Protein AF-A0A6J4VKW8-F1 (afdb_monomer)

Radius of gyration: 16.49 Å; Cα contacts (8 Å, |Δi|>4): 135; chains: 1; bounding box: 41×35×42 Å

Foldseek 3Di:
DADADEAELDDDVVVCVVVVHDNPCSLVVSLLVLVVLLQQLADQFDADDDPVDGDDRDGHPDHDPVSDGFYEFEEQAPSRVVCCVPRGPYYHYDPDDPVCVVVVHDNPDDDDDPDPDD

Organism: NCBI:txid1645740

Sequence (118 aa):
MARGAGVGAGHRAEGFAFLGADFAHRGAITDESIALLRTLWREPRVHFQGATYTLTDAVFEPKPLRGDLPIWVGGSSAAAVRRAAQLGEAWLPHNLGLDAFRAGWRPSEHTHRASDAR

pLDDT: mean 87.12, std 17.59, range [33.97, 98.56]

Secondary structure (DSSP, 8-state):
----EEE-----HHHHHHTT--TTTHHHHHHHHHHHHHHHHH-SSEEEE-SS-EEEEE---SPPTTS---EEEE-SSHHHHHHHHHH-SEEE-SS--HHHHHTT--TTS---------

Nearest PDB structures (foldseek):
  8qpl-assembly1_B  TM=8.622E-01  e=5.609E-05  Methanocaldococcus jannaschii
  8qq8-assembly1_A-2  TM=8.528E-01  e=1.888E-04  Methanocaldococcus jannaschii
  8qpm-assembly2_D  TM=8.552E-01  e=2.019E-04  Methanocaldococcus jannaschii
  2b81-assembly2_C  TM=7.693E-01  e=1.089E-03  Bacillus cereus
  1luc-assembly1_A  TM=8.722E-01  e=5.493E-03  Vibrio harveyi

InterPro domains:
  IPR011251 Luciferase-like domain [PF00296] (6-102)
  IPR036661 Luciferase-like domain superfamily [G3DSA:3.20.20.30] (4-117)
  IPR036661 Luciferase-like domain superfamily [SSF51679] (5-106)
  IPR050172 SsuD/RutA monooxygenase [PTHR42847] (6-101)

Mean predicted aligned error: 6.81 Å

Structure (mmCIF, N/CA/C/O backbone):
data_AF-A0A6J4VKW8-F1
#
_entry.id   AF-A0A6J4VKW8-F1
#
loop_
_atom_site.group_PDB
_atom_site.id
_atom_site.type_symbol
_atom_site.label_atom_id
_atom_site.label_alt_id
_atom_site.label_comp_id
_atom_site.label_asym_id
_atom_site.label_entity_id
_atom_site.label_seq_id
_atom_site.pdbx_PDB_ins_code
_atom_site.Cartn_x
_atom_site.Cartn_y
_atom_site.Cartn_z
_atom_site.occupancy
_atom_site.B_iso_or_equiv
_atom_site.auth_seq_id
_atom_site.auth_comp_id
_atom_site.auth_asym_id
_atom_site.auth_atom_id
_atom_site.pdbx_PDB_model_num
ATOM 1 N N . MET A 1 1 ? 9.322 18.850 10.435 1.00 51.59 1 MET A N 1
ATOM 2 C CA . MET A 1 1 ? 9.527 17.734 9.484 1.00 51.59 1 MET A CA 1
ATOM 3 C C . MET A 1 1 ? 8.172 17.145 9.130 1.00 51.59 1 MET A C 1
ATOM 5 O O . MET A 1 1 ? 7.408 16.870 10.050 1.00 51.59 1 MET A O 1
ATOM 9 N N . ALA A 1 2 ? 7.853 17.000 7.842 1.00 61.16 2 ALA A N 1
ATOM 10 C CA . ALA A 1 2 ? 6.652 16.281 7.419 1.00 61.16 2 ALA A CA 1
ATOM 11 C C . ALA A 1 2 ? 6.813 14.791 7.766 1.00 61.16 2 ALA A C 1
ATOM 13 O O . ALA A 1 2 ? 7.869 14.215 7.511 1.00 61.16 2 ALA A O 1
ATOM 14 N N . ARG A 1 3 ? 5.798 14.191 8.393 1.00 84.12 3 ARG A N 1
ATOM 15 C CA . ARG A 1 3 ? 5.749 12.758 8.718 1.00 84.12 3 ARG A CA 1
ATOM 16 C C . ARG A 1 3 ? 4.684 12.123 7.827 1.00 84.12 3 ARG A C 1
ATOM 18 O O . ARG A 1 3 ? 3.589 12.671 7.732 1.00 84.12 3 ARG A O 1
ATOM 25 N N . GLY A 1 4 ? 5.012 11.010 7.187 1.00 90.12 4 GLY A N 1
ATOM 26 C CA . GLY A 1 4 ? 4.125 10.276 6.287 1.00 90.12 4 GLY A CA 1
ATOM 27 C C . GLY A 1 4 ? 4.523 8.807 6.221 1.00 90.12 4 GLY A C 1
ATOM 28 O O . GLY A 1 4 ? 5.581 8.428 6.731 1.00 90.12 4 GLY A O 1
ATOM 29 N N . ALA A 1 5 ? 3.670 7.986 5.618 1.00 94.56 5 ALA A N 1
ATOM 30 C CA . ALA A 1 5 ? 3.923 6.568 5.406 1.00 94.56 5 ALA A CA 1
ATOM 31 C C . ALA A 1 5 ? 4.353 6.327 3.952 1.00 94.56 5 ALA A C 1
ATOM 33 O O . ALA A 1 5 ? 3.595 6.570 3.012 1.00 94.56 5 ALA A O 1
ATOM 34 N N . GLY A 1 6 ? 5.584 5.849 3.769 1.00 95.75 6 GLY A N 1
ATOM 35 C CA . GLY A 1 6 ? 6.075 5.403 2.467 1.00 95.75 6 GLY A CA 1
ATOM 36 C C . GLY A 1 6 ? 5.532 4.016 2.135 1.00 95.75 6 GLY A C 1
ATOM 37 O O . GLY A 1 6 ? 5.679 3.096 2.936 1.00 95.75 6 GLY A O 1
ATOM 38 N N . VAL A 1 7 ? 4.931 3.856 0.956 1.00 97.25 7 VAL A N 1
ATOM 39 C CA . VAL A 1 7 ? 4.333 2.591 0.509 1.00 97.25 7 VAL A CA 1
ATOM 40 C C . VAL A 1 7 ? 4.899 2.187 -0.846 1.00 97.25 7 VAL A C 1
ATOM 42 O O . VAL A 1 7 ? 4.930 2.977 -1.786 1.00 97.25 7 VAL A O 1
ATOM 45 N N . GLY A 1 8 ? 5.311 0.928 -0.971 1.00 95.44 8 GLY A N 1
ATOM 46 C CA . GLY A 1 8 ? 5.738 0.333 -2.233 1.00 95.44 8 GLY A CA 1
ATOM 47 C C . GLY A 1 8 ? 5.315 -1.129 -2.309 1.00 95.44 8 GLY A C 1
ATOM 48 O O . GLY A 1 8 ? 5.360 -1.840 -1.314 1.00 95.44 8 GLY A O 1
ATOM 49 N N . ALA A 1 9 ? 4.945 -1.590 -3.504 1.00 95.94 9 ALA A N 1
ATOM 50 C CA . ALA A 1 9 ? 4.398 -2.936 -3.700 1.00 95.94 9 ALA A CA 1
ATOM 51 C C . ALA A 1 9 ? 5.448 -4.069 -3.674 1.00 95.94 9 ALA A C 1
ATOM 53 O O . ALA A 1 9 ? 5.102 -5.233 -3.845 1.00 95.94 9 ALA A O 1
ATOM 54 N N . GLY A 1 10 ? 6.735 -3.743 -3.513 1.00 93.44 10 GLY A N 1
ATOM 55 C CA . GLY A 1 10 ? 7.833 -4.710 -3.574 1.00 93.44 10 GLY A CA 1
ATOM 56 C C . GLY A 1 10 ? 8.194 -5.168 -4.998 1.00 93.44 10 GLY A C 1
ATOM 57 O O . GLY A 1 10 ? 7.377 -5.178 -5.923 1.00 93.44 10 GLY A O 1
ATOM 58 N N . HIS A 1 11 ? 9.466 -5.531 -5.189 1.00 91.25 11 HIS A N 1
ATOM 59 C CA . HIS A 1 11 ? 10.020 -5.902 -6.503 1.00 91.25 11 HIS A CA 1
ATOM 60 C C . HIS A 1 11 ? 10.862 -7.191 -6.498 1.00 91.25 11 HIS A C 1
ATOM 62 O O . HIS A 1 11 ? 11.281 -7.637 -7.560 1.00 91.25 11 HIS A O 1
ATOM 68 N N . ARG A 1 12 ? 11.114 -7.794 -5.328 1.00 93.12 12 ARG A N 1
ATOM 69 C CA . ARG A 1 12 ? 11.953 -8.992 -5.174 1.00 93.12 12 ARG A CA 1
ATOM 70 C C . ARG A 1 12 ? 11.079 -10.236 -5.023 1.00 93.12 12 ARG A C 1
ATOM 72 O O . ARG A 1 12 ? 10.592 -10.499 -3.928 1.00 93.12 12 ARG A O 1
ATOM 79 N N . ALA A 1 13 ? 10.891 -10.998 -6.099 1.00 93.44 13 ALA A N 1
ATOM 80 C CA . ALA A 1 13 ? 10.048 -12.199 -6.083 1.00 93.44 13 ALA A CA 1
ATOM 81 C C . ALA A 1 13 ? 10.526 -13.255 -5.066 1.00 93.44 13 ALA A C 1
ATOM 83 O O . ALA A 1 13 ? 9.705 -13.874 -4.400 1.00 93.44 13 ALA A O 1
ATOM 84 N N . GLU A 1 14 ? 11.842 -13.396 -4.883 1.00 94.88 14 GLU A N 1
ATOM 85 C CA . GLU A 1 14 ? 12.458 -14.323 -3.918 1.00 94.88 14 GLU A CA 1
ATOM 86 C C . GLU A 1 14 ? 11.967 -14.088 -2.481 1.00 94.88 14 GLU A C 1
ATOM 88 O O . GLU A 1 14 ? 11.620 -15.033 -1.779 1.00 94.88 14 GLU A O 1
ATOM 93 N N . GLY A 1 15 ? 11.886 -12.821 -2.055 1.00 94.31 15 GLY A N 1
ATOM 94 C CA . GLY A 1 15 ? 11.417 -12.468 -0.715 1.00 94.31 15 GLY A CA 1
ATOM 95 C C . GLY A 1 15 ? 9.931 -12.771 -0.522 1.00 94.31 15 GLY A C 1
ATOM 96 O O . GLY A 1 15 ? 9.530 -13.225 0.544 1.00 94.31 15 GLY A O 1
ATOM 97 N N . PHE A 1 16 ? 9.121 -12.580 -1.567 1.00 96.88 16 PHE A N 1
ATOM 98 C CA . PHE A 1 16 ? 7.707 -12.955 -1.538 1.00 96.88 16 PHE A CA 1
ATOM 99 C C . PHE A 1 16 ? 7.543 -14.473 -1.450 1.00 96.88 16 PHE A C 1
ATOM 101 O O . PHE A 1 16 ? 6.796 -14.942 -0.599 1.00 96.88 16 PHE A O 1
ATOM 108 N N . ALA A 1 17 ? 8.286 -15.235 -2.257 1.00 95.75 17 ALA A N 1
ATOM 109 C CA . ALA A 1 17 ? 8.259 -16.694 -2.219 1.00 95.75 17 ALA A CA 1
ATOM 110 C C . ALA A 1 17 ? 8.666 -17.238 -0.839 1.00 95.75 17 ALA A C 1
ATOM 112 O O . ALA A 1 17 ? 7.993 -18.118 -0.310 1.00 95.75 17 ALA A O 1
ATOM 113 N N . PHE A 1 18 ? 9.708 -16.668 -0.224 1.00 97.00 18 PHE A N 1
ATOM 114 C CA . PHE A 1 18 ? 10.139 -17.036 1.127 1.00 97.00 18 PHE A CA 1
ATOM 115 C C . PHE A 1 18 ? 9.056 -16.789 2.188 1.00 97.00 18 PHE A C 1
ATOM 117 O O . PHE A 1 18 ? 8.889 -17.591 3.101 1.00 97.00 18 PHE A O 1
ATOM 124 N N . LEU A 1 19 ? 8.299 -15.697 2.058 1.00 96.19 19 LEU A N 1
ATOM 125 C CA . LEU A 1 19 ? 7.209 -15.342 2.971 1.00 96.19 19 LEU A CA 1
ATOM 126 C C . LEU A 1 19 ? 5.870 -16.014 2.618 1.00 96.19 19 LEU A C 1
ATOM 128 O O . LEU A 1 19 ? 4.877 -15.765 3.297 1.00 96.19 19 LEU A O 1
ATOM 132 N N . GLY A 1 20 ? 5.813 -16.817 1.549 1.00 95.06 20 GLY A N 1
ATOM 133 C CA . GLY A 1 20 ? 4.559 -17.370 1.025 1.00 95.06 20 GLY A CA 1
ATOM 134 C C . GLY A 1 20 ? 3.578 -16.301 0.521 1.00 95.06 20 GLY A C 1
ATOM 135 O O . GLY A 1 20 ? 2.374 -16.535 0.493 1.00 95.06 20 GLY A O 1
ATOM 136 N N . ALA A 1 21 ? 4.073 -15.117 0.157 1.00 94.94 21 ALA A N 1
ATOM 137 C CA . ALA A 1 21 ? 3.266 -13.983 -0.271 1.00 94.94 21 ALA A CA 1
ATOM 138 C C . ALA A 1 21 ? 3.015 -13.988 -1.786 1.00 94.94 21 ALA A C 1
ATOM 140 O O . ALA A 1 21 ? 3.876 -14.359 -2.588 1.00 94.94 21 ALA A O 1
ATOM 141 N N . ASP A 1 22 ? 1.845 -13.497 -2.192 1.00 95.19 22 ASP A N 1
ATOM 142 C CA . ASP A 1 22 ? 1.442 -13.453 -3.595 1.00 95.19 22 ASP A CA 1
ATOM 143 C C . ASP A 1 22 ? 2.149 -12.321 -4.353 1.00 95.19 22 ASP A C 1
ATOM 145 O O . ASP A 1 22 ? 1.744 -11.153 -4.338 1.00 95.19 22 ASP A O 1
ATOM 149 N N . PHE A 1 23 ? 3.231 -12.672 -5.049 1.00 96.44 23 PHE A N 1
ATOM 150 C CA . PHE A 1 23 ? 3.956 -11.710 -5.869 1.00 96.44 23 PHE A CA 1
ATOM 151 C C . PHE A 1 23 ? 3.124 -11.221 -7.061 1.00 96.44 23 PHE A C 1
ATOM 153 O O . PHE A 1 23 ? 3.249 -10.057 -7.437 1.00 96.44 23 PHE A O 1
ATOM 160 N N . ALA A 1 24 ? 2.275 -12.055 -7.664 1.00 95.94 24 ALA A N 1
ATOM 161 C CA . ALA A 1 24 ? 1.507 -11.677 -8.850 1.00 95.94 24 ALA A CA 1
ATOM 162 C C . ALA A 1 24 ? 0.475 -10.586 -8.521 1.00 95.94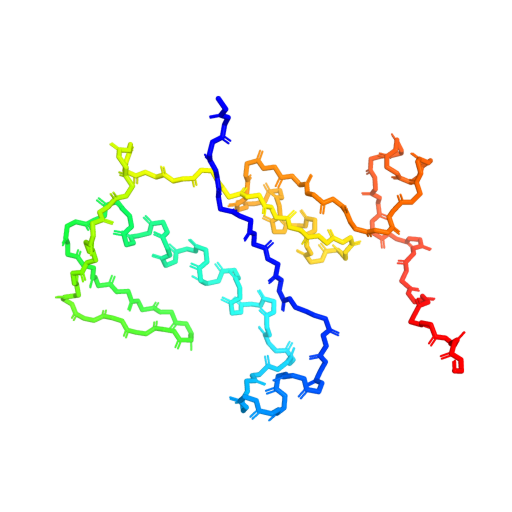 24 ALA A C 1
ATOM 164 O O . ALA A 1 24 ? 0.375 -9.594 -9.247 1.00 95.94 24 ALA A O 1
ATOM 165 N N . HIS A 1 25 ? -0.202 -10.710 -7.378 1.00 96.31 25 HIS A N 1
ATOM 166 C CA . HIS A 1 25 ? -1.253 -9.786 -6.946 1.00 96.31 25 HIS A CA 1
ATOM 167 C C . HIS A 1 25 ? -0.784 -8.700 -5.969 1.00 96.31 25 HIS A C 1
ATOM 169 O O . HIS A 1 25 ? -1.583 -7.846 -5.584 1.00 96.31 25 HIS A O 1
ATOM 175 N N . ARG A 1 26 ? 0.514 -8.638 -5.628 1.00 96.94 26 ARG A N 1
ATOM 176 C CA . ARG A 1 26 ? 1.099 -7.651 -4.692 1.00 96.94 26 ARG A CA 1
ATOM 177 C C . ARG A 1 26 ? 0.652 -6.204 -4.920 1.00 96.94 26 ARG A C 1
ATOM 179 O O . ARG A 1 26 ? 0.500 -5.445 -3.970 1.00 96.94 26 ARG A O 1
ATOM 186 N N . GLY A 1 27 ? 0.439 -5.808 -6.179 1.00 97.12 27 GLY A N 1
ATOM 187 C CA . GLY A 1 27 ? -0.050 -4.477 -6.533 1.00 97.12 27 GLY A CA 1
ATOM 188 C C . GLY A 1 27 ? -1.466 -4.222 -6.014 1.00 97.12 27 GLY A C 1
ATOM 189 O O . GLY A 1 27 ? -1.671 -3.223 -5.329 1.00 97.12 27 GLY A O 1
ATOM 190 N N . ALA A 1 28 ? -2.398 -5.133 -6.301 1.00 97.69 28 ALA A N 1
ATOM 191 C CA . ALA A 1 28 ? -3.782 -5.054 -5.839 1.00 97.69 28 ALA A CA 1
ATOM 192 C C . ALA A 1 28 ? -3.866 -5.161 -4.310 1.00 97.69 28 ALA A C 1
ATOM 194 O O . ALA A 1 28 ? -4.545 -4.355 -3.683 1.00 97.69 28 ALA A O 1
ATOM 195 N N . ILE A 1 29 ? -3.082 -6.066 -3.712 1.00 98.00 29 ILE A N 1
ATOM 196 C CA . ILE A 1 29 ? -2.957 -6.183 -2.253 1.00 98.00 29 ILE A CA 1
ATOM 197 C C . ILE A 1 29 ? -2.500 -4.849 -1.653 1.00 98.00 29 ILE A C 1
ATOM 199 O O . ILE A 1 29 ? -3.098 -4.376 -0.700 1.00 98.00 29 ILE A O 1
ATOM 203 N N . THR A 1 30 ? -1.498 -4.190 -2.247 1.00 98.38 30 THR A N 1
ATOM 204 C CA . THR A 1 30 ? -1.019 -2.880 -1.770 1.00 98.38 30 THR A CA 1
ATOM 205 C C . THR A 1 30 ? -2.097 -1.793 -1.866 1.00 98.38 30 THR A C 1
ATOM 207 O O . THR A 1 30 ? -2.195 -0.963 -0.966 1.00 98.38 30 THR A O 1
ATOM 210 N N . ASP A 1 31 ? -2.896 -1.774 -2.940 1.00 98.44 31 ASP A N 1
ATOM 211 C CA . ASP A 1 31 ? -4.014 -0.827 -3.082 1.00 98.44 31 ASP A CA 1
ATOM 212 C C . ASP A 1 31 ? -5.056 -1.040 -1.973 1.00 98.44 31 ASP A C 1
ATOM 214 O O . ASP A 1 31 ? -5.464 -0.086 -1.307 1.00 98.44 31 ASP A O 1
ATOM 218 N N . GLU A 1 32 ? -5.419 -2.298 -1.717 1.00 98.56 32 GLU A N 1
ATOM 219 C CA . GLU A 1 32 ? -6.337 -2.678 -0.642 1.00 98.56 32 GLU A CA 1
ATOM 220 C C . GLU A 1 32 ? -5.762 -2.358 0.745 1.00 98.56 32 GLU A C 1
ATOM 222 O O . GLU A 1 32 ? -6.474 -1.825 1.594 1.00 98.56 32 GLU A O 1
ATOM 227 N N . SER A 1 33 ? -4.465 -2.595 0.970 1.00 98.19 33 SER A N 1
ATOM 228 C CA . SER A 1 33 ? -3.785 -2.236 2.217 1.00 98.19 33 SER A CA 1
ATOM 229 C C . SER A 1 33 ? -3.849 -0.732 2.487 1.00 98.19 33 SER A C 1
ATOM 231 O O . SER A 1 33 ? -4.042 -0.339 3.633 1.00 98.19 33 SER A O 1
ATOM 233 N N . ILE A 1 34 ? -3.708 0.122 1.464 1.00 98.12 34 ILE A N 1
ATOM 234 C CA . ILE A 1 34 ? -3.841 1.579 1.636 1.00 98.12 34 ILE A CA 1
ATOM 235 C C . ILE A 1 34 ? -5.269 1.935 2.063 1.00 98.12 34 ILE A C 1
ATOM 237 O O . ILE A 1 34 ? -5.445 2.722 2.994 1.00 98.12 34 ILE A O 1
ATOM 241 N N . ALA A 1 35 ? -6.282 1.347 1.419 1.00 97.69 35 ALA A N 1
ATOM 242 C CA . ALA A 1 35 ? -7.677 1.562 1.797 1.00 97.69 35 ALA A CA 1
ATOM 243 C C . ALA A 1 35 ? -7.933 1.123 3.248 1.00 97.69 35 ALA A C 1
ATOM 245 O O . ALA A 1 35 ? -8.460 1.901 4.043 1.00 97.69 35 ALA A O 1
ATOM 246 N N . LEU A 1 36 ? -7.470 -0.074 3.612 1.00 98.19 36 LEU A N 1
ATOM 247 C CA . LEU A 1 36 ? -7.587 -0.615 4.960 1.00 98.19 36 LEU A CA 1
ATOM 248 C C . LEU A 1 36 ? -6.894 0.276 6.002 1.00 98.19 36 LEU A C 1
ATOM 250 O O . LEU A 1 36 ? -7.492 0.581 7.029 1.00 98.19 36 LEU A O 1
ATOM 254 N N . LEU A 1 37 ? -5.661 0.728 5.748 1.00 97.12 37 LEU A N 1
ATOM 255 C CA . LEU A 1 37 ? -4.930 1.613 6.662 1.00 97.12 37 LEU A CA 1
ATOM 256 C C . LEU A 1 37 ? -5.694 2.912 6.921 1.00 97.12 37 LEU A C 1
ATOM 258 O O . LEU A 1 37 ? -5.831 3.316 8.074 1.00 97.12 37 LEU A O 1
ATOM 262 N N . ARG A 1 38 ? -6.252 3.536 5.876 1.00 96.19 38 ARG A N 1
ATOM 263 C CA . ARG A 1 38 ? -7.067 4.747 6.044 1.00 96.19 38 ARG A CA 1
ATOM 264 C C . ARG A 1 38 ? -8.312 4.478 6.888 1.00 96.19 38 ARG A C 1
ATOM 266 O O . ARG A 1 38 ? -8.638 5.305 7.737 1.00 96.19 38 ARG A O 1
ATOM 273 N N . THR A 1 39 ? -8.971 3.333 6.709 1.00 96.50 39 THR A N 1
ATOM 274 C CA . THR A 1 39 ? -10.100 2.925 7.559 1.00 96.50 39 THR A CA 1
ATOM 275 C C . THR A 1 39 ? -9.664 2.725 9.013 1.00 96.50 39 THR A C 1
ATOM 277 O O . THR A 1 39 ? -10.281 3.288 9.913 1.00 96.50 39 THR A O 1
ATOM 280 N N . LEU A 1 40 ? -8.566 2.001 9.256 1.00 97.19 40 LEU A N 1
ATOM 281 C CA . LEU A 1 40 ? -8.021 1.751 10.598 1.00 97.19 40 LEU A CA 1
ATOM 282 C C . LEU A 1 40 ? -7.645 3.044 11.331 1.00 97.19 40 LEU A C 1
ATOM 284 O O . LEU A 1 40 ? -7.912 3.194 12.522 1.00 97.19 40 LEU A O 1
ATOM 288 N N . TRP A 1 41 ? -7.051 4.009 10.632 1.00 96.19 41 TRP A N 1
ATOM 289 C CA . TRP A 1 41 ? -6.659 5.275 11.248 1.00 96.19 41 TRP A CA 1
ATOM 290 C C . TRP A 1 41 ? -7.857 6.145 11.626 1.00 96.19 41 TRP A C 1
ATOM 292 O O . TRP A 1 41 ? -7.835 6.790 12.676 1.00 96.19 41 TRP A O 1
ATOM 302 N N . ARG A 1 42 ? -8.923 6.119 10.822 1.00 94.19 42 ARG A N 1
ATOM 303 C CA . ARG A 1 42 ? -10.078 7.013 10.977 1.00 94.19 42 ARG A CA 1
ATOM 304 C C . ARG A 1 42 ? -11.129 6.456 11.927 1.00 94.19 42 ARG A C 1
ATOM 306 O O . ARG A 1 42 ? -11.558 7.165 12.833 1.00 94.19 42 ARG A O 1
ATOM 313 N N . GLU A 1 43 ? -11.456 5.175 11.823 1.00 95.12 43 GLU A N 1
ATOM 314 C CA . GLU A 1 43 ? -12.603 4.602 12.531 1.00 95.12 43 GLU A CA 1
ATOM 315 C C . GLU A 1 43 ? -12.227 4.023 13.903 1.00 95.12 43 GLU A C 1
ATOM 317 O O . GLU A 1 43 ? -11.197 3.357 14.023 1.00 95.12 43 GLU A O 1
ATOM 322 N N . PRO A 1 44 ? -13.014 4.256 14.968 1.00 95.06 44 PRO A N 1
ATOM 323 C CA . PRO A 1 44 ? -12.745 3.679 16.289 1.00 95.06 44 PRO A CA 1
ATOM 324 C C . PRO A 1 44 ? -12.933 2.152 16.318 1.00 95.06 44 PRO A C 1
ATOM 326 O O . PRO A 1 44 ? -12.252 1.465 17.076 1.00 95.06 44 PRO A O 1
ATOM 329 N N . ARG A 1 45 ? -13.841 1.622 15.487 1.00 97.44 45 ARG A N 1
ATOM 330 C CA . ARG A 1 45 ? -14.047 0.186 15.258 1.00 97.44 45 ARG A CA 1
ATOM 331 C C . ARG A 1 45 ? -14.216 -0.068 13.766 1.00 97.44 45 ARG A C 1
ATOM 333 O O . ARG A 1 45 ? -14.948 0.659 13.101 1.00 97.44 45 ARG A O 1
ATOM 340 N N . VAL A 1 46 ? -13.543 -1.087 13.244 1.00 97.81 46 VAL A N 1
ATOM 341 C CA . VAL A 1 46 ? -13.456 -1.370 11.810 1.00 97.81 46 VAL A CA 1
ATOM 342 C C . VAL A 1 46 ? -14.155 -2.674 11.464 1.00 97.81 46 VAL A C 1
ATOM 344 O O . VAL A 1 46 ? -13.797 -3.747 11.953 1.00 97.81 46 VAL A O 1
ATOM 347 N N . HIS A 1 47 ? -15.094 -2.569 10.529 1.00 98.00 47 HIS A N 1
ATOM 348 C CA . HIS A 1 47 ? -15.538 -3.675 9.695 1.00 98.00 47 HIS A CA 1
ATOM 349 C C . HIS A 1 47 ? -15.007 -3.423 8.287 1.00 98.00 47 HIS A C 1
ATOM 351 O O . HIS A 1 47 ? -15.325 -2.402 7.679 1.00 98.00 47 HIS A O 1
ATOM 357 N N . PHE A 1 48 ? -14.169 -4.322 7.784 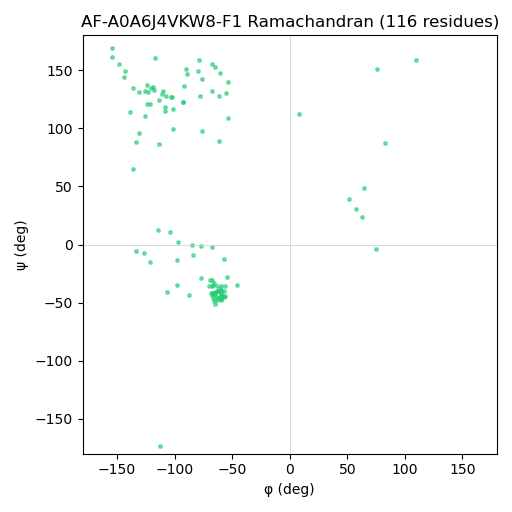1.00 98.25 48 PHE A N 1
ATOM 358 C CA . PHE A 1 48 ? -13.559 -4.201 6.465 1.00 98.25 48 PHE A CA 1
ATOM 359 C C . PHE A 1 48 ? -13.734 -5.516 5.725 1.00 98.25 48 PHE A C 1
ATOM 361 O O . PHE A 1 48 ? -13.443 -6.573 6.277 1.00 98.25 48 PHE A O 1
ATOM 368 N N . GLN A 1 49 ? -14.210 -5.445 4.488 1.00 98.25 49 GLN A N 1
ATOM 369 C CA . GLN A 1 49 ? -14.388 -6.607 3.630 1.00 98.25 49 GLN A CA 1
ATOM 370 C C . GLN A 1 49 ? -13.757 -6.308 2.277 1.00 98.25 49 GLN A C 1
ATOM 372 O O . GLN A 1 49 ? -14.369 -5.660 1.428 1.00 98.25 49 GLN A O 1
ATOM 377 N N . GLY A 1 50 ? -12.517 -6.749 2.108 1.00 97.25 50 GLY A N 1
ATOM 378 C CA . GLY A 1 50 ? -11.786 -6.675 0.854 1.00 97.25 50 GLY A CA 1
ATOM 379 C C . GLY A 1 50 ? -11.540 -8.057 0.256 1.00 97.25 50 GLY A C 1
ATOM 380 O O . GLY A 1 50 ? -12.070 -9.064 0.725 1.00 97.25 50 GLY A O 1
ATOM 381 N N . ALA A 1 51 ? -10.757 -8.100 -0.821 1.00 97.31 51 ALA A N 1
ATOM 382 C CA . ALA A 1 51 ? -10.401 -9.356 -1.475 1.00 97.31 51 ALA A CA 1
ATOM 383 C C . ALA A 1 51 ? -9.317 -10.117 -0.697 1.00 97.31 51 ALA A C 1
ATOM 385 O O . ALA A 1 51 ? -9.255 -11.342 -0.761 1.00 97.31 51 ALA A O 1
ATOM 386 N N . THR A 1 52 ? -8.471 -9.385 0.029 1.00 97.12 52 THR A N 1
ATOM 387 C CA . THR A 1 52 ? -7.324 -9.913 0.770 1.00 97.12 52 THR A CA 1
ATOM 388 C C . THR A 1 52 ? -7.585 -9.920 2.272 1.00 97.12 52 THR A C 1
ATOM 390 O O . THR A 1 52 ? -7.209 -10.866 2.962 1.00 97.12 52 THR A O 1
ATOM 393 N N . TYR A 1 53 ? -8.209 -8.863 2.791 1.00 97.69 53 TYR A N 1
ATOM 394 C CA . TYR A 1 53 ? -8.401 -8.655 4.219 1.00 97.69 53 TYR A CA 1
ATOM 395 C C . TYR A 1 53 ? -9.883 -8.623 4.583 1.00 97.69 53 TYR A C 1
ATOM 397 O O . TYR A 1 53 ? -10.673 -7.881 4.000 1.00 97.69 53 TYR A O 1
ATOM 405 N N . THR A 1 54 ? -10.229 -9.356 5.638 1.00 98.38 54 THR A N 1
ATOM 406 C CA . THR A 1 54 ? -11.533 -9.277 6.297 1.00 98.38 54 THR A CA 1
ATOM 407 C C . THR A 1 54 ? -11.320 -8.973 7.769 1.00 98.38 54 THR A C 1
ATOM 409 O O . THR A 1 54 ? -10.671 -9.740 8.477 1.00 98.38 54 THR A O 1
ATOM 412 N N . LEU A 1 55 ? -11.885 -7.866 8.2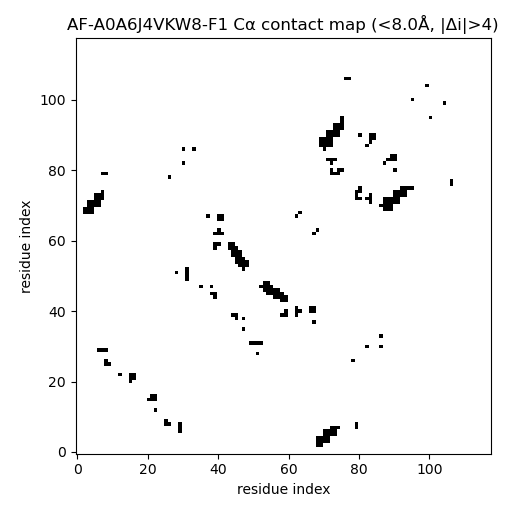41 1.00 98.38 55 LEU A N 1
ATOM 413 C CA . LEU A 1 55 ? -11.918 -7.497 9.650 1.00 98.38 55 LEU A CA 1
ATOM 414 C C . LEU A 1 55 ? -13.367 -7.374 10.102 1.00 98.38 55 LEU A C 1
ATOM 416 O O . LEU A 1 55 ? -14.184 -6.739 9.435 1.00 98.38 55 LEU A O 1
ATOM 420 N N . THR A 1 56 ? -13.674 -7.951 11.258 1.00 98.12 56 THR A N 1
ATOM 421 C CA . THR A 1 56 ? -14.969 -7.794 11.920 1.00 98.12 56 THR A CA 1
ATOM 422 C C . THR A 1 56 ? -14.735 -7.211 13.298 1.00 98.12 56 THR A C 1
ATOM 424 O O . THR A 1 56 ? -14.030 -7.810 14.103 1.00 98.12 56 THR A O 1
ATOM 427 N N . ASP A 1 57 ? -15.338 -6.052 13.553 1.00 97.69 57 ASP A N 1
ATOM 428 C CA . ASP A 1 57 ? -15.360 -5.399 14.861 1.00 97.69 57 ASP A CA 1
ATOM 429 C C . ASP A 1 57 ? -13.964 -5.103 15.454 1.00 97.69 57 ASP A C 1
ATOM 431 O O . ASP A 1 57 ? -13.762 -5.105 16.674 1.00 97.69 57 ASP A O 1
ATOM 435 N N . ALA A 1 58 ? -12.986 -4.853 14.575 1.00 98.00 58 ALA A N 1
ATOM 436 C CA . ALA A 1 58 ? -11.578 -4.704 14.925 1.00 98.00 58 ALA A CA 1
ATOM 437 C C . ALA A 1 58 ? -11.255 -3.312 15.485 1.00 98.00 58 ALA A C 1
ATOM 439 O O . ALA A 1 58 ? -11.847 -2.315 15.078 1.00 98.00 58 ALA A O 1
ATOM 440 N N . VAL A 1 59 ? -10.265 -3.234 16.376 1.00 97.50 59 VAL A N 1
ATOM 441 C CA . VAL A 1 59 ? -9.762 -1.976 16.952 1.00 97.50 59 VAL A CA 1
ATOM 442 C C . VAL A 1 59 ? -8.291 -1.805 16.581 1.00 97.50 59 VAL A C 1
ATOM 444 O O . VAL A 1 59 ? -7.513 -2.753 16.689 1.00 97.50 59 VAL A O 1
ATOM 447 N N . PHE A 1 60 ? -7.910 -0.598 16.158 1.00 96.75 60 PHE A N 1
ATOM 448 C CA . PHE A 1 60 ? -6.531 -0.240 15.826 1.00 96.75 60 PHE A CA 1
ATOM 449 C C . PHE A 1 60 ? -6.102 0.997 16.613 1.00 96.75 60 PHE A C 1
ATOM 451 O O . PHE A 1 60 ? -6.574 2.101 16.350 1.00 96.75 60 PHE A O 1
ATOM 458 N N . GLU A 1 61 ? -5.191 0.803 17.566 1.00 96.44 61 GLU A N 1
ATOM 459 C CA . GLU A 1 61 ? -4.647 1.864 18.415 1.00 96.44 61 GLU A CA 1
ATOM 460 C C . GLU A 1 61 ? -3.145 1.631 18.695 1.00 96.44 61 GLU A C 1
ATOM 462 O O . GLU A 1 61 ? -2.714 0.476 18.767 1.00 96.44 61 GLU A O 1
ATOM 467 N N . PRO A 1 62 ? -2.337 2.695 18.882 1.00 94.12 62 PRO A N 1
ATOM 468 C CA . PRO A 1 62 ? -2.731 4.101 18.821 1.00 94.12 62 PRO A CA 1
ATOM 469 C C . PRO A 1 62 ? -2.929 4.599 17.382 1.00 94.12 62 PRO A C 1
ATOM 471 O O . PRO A 1 62 ? -2.161 4.269 16.474 1.00 94.12 62 PRO A O 1
ATOM 474 N N . LYS A 1 63 ? -3.929 5.456 17.181 1.00 94.56 63 LYS A N 1
ATOM 475 C CA . LYS A 1 63 ? -4.133 6.174 15.915 1.00 94.56 63 LYS A CA 1
ATOM 476 C C 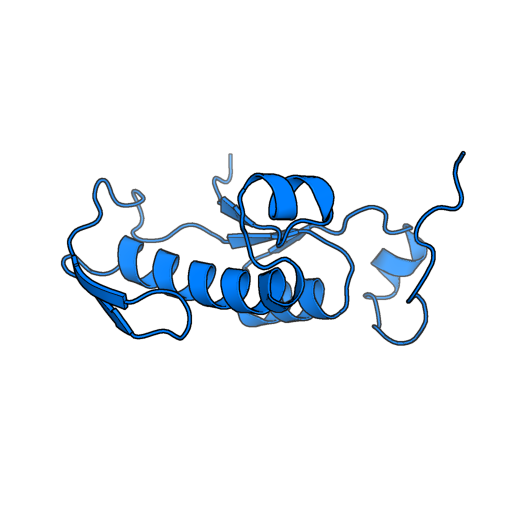. LYS A 1 63 ? -3.021 7.194 15.631 1.00 94.56 63 LYS A C 1
ATOM 478 O O . LYS A 1 63 ? -2.410 7.741 16.557 1.00 94.56 63 LYS A O 1
ATOM 483 N N . PRO A 1 64 ? -2.788 7.545 14.351 1.00 93.38 64 PRO A N 1
ATOM 484 C CA . PRO A 1 64 ? -2.031 8.742 14.015 1.00 93.38 64 PRO A CA 1
ATOM 485 C C . PRO A 1 64 ? -2.623 9.972 14.705 1.00 93.38 64 PRO A C 1
ATOM 487 O O . PRO A 1 64 ? -3.837 10.154 14.723 1.00 93.38 64 PRO A O 1
ATOM 490 N N . LEU A 1 65 ? -1.767 10.864 15.206 1.00 89.88 65 LEU A N 1
ATOM 491 C CA . LEU A 1 65 ? -2.183 12.028 16.002 1.00 89.88 65 LEU A CA 1
ATOM 492 C C . LEU A 1 65 ? -3.238 12.921 15.316 1.00 89.88 65 LEU A C 1
ATOM 494 O O . LEU A 1 65 ? -4.010 13.591 15.991 1.00 89.88 65 LEU A O 1
ATOM 498 N N . ARG A 1 66 ? -3.261 12.957 13.977 1.00 86.25 66 ARG A N 1
ATOM 499 C CA . ARG A 1 66 ? -4.224 13.740 13.179 1.00 86.25 66 ARG A CA 1
ATOM 500 C C . ARG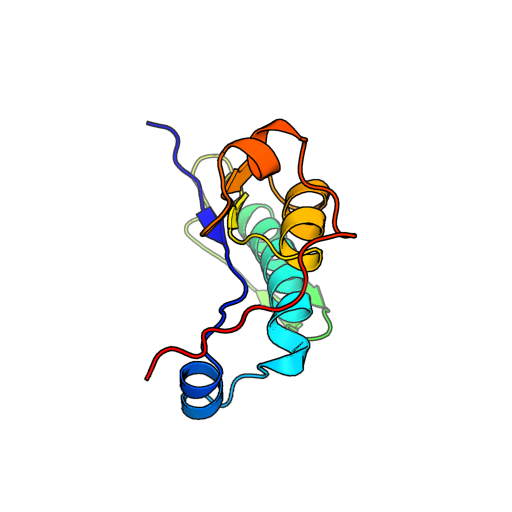 A 1 66 ? -5.334 12.893 12.539 1.00 86.25 66 ARG A C 1
ATOM 502 O O . ARG A 1 66 ? -6.037 13.395 11.671 1.00 86.25 66 ARG A O 1
ATOM 509 N N . GLY A 1 67 ? -5.467 11.621 12.918 1.00 85.94 67 GLY A N 1
ATOM 510 C CA . GLY A 1 67 ? -6.450 10.679 12.365 1.00 85.94 67 GLY A CA 1
ATOM 511 C C . GLY A 1 67 ? -6.134 10.149 10.960 1.00 85.94 67 GLY A C 1
ATOM 512 O O . GLY A 1 67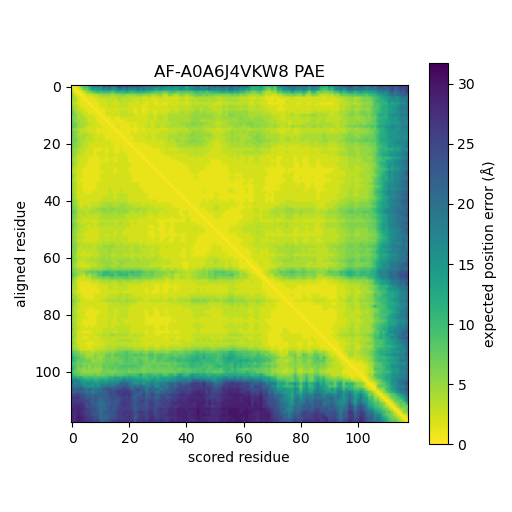 ? -6.858 9.296 10.460 1.00 85.94 67 GLY A O 1
ATOM 513 N N . ASP A 1 68 ? -5.062 10.629 10.322 1.00 90.44 68 ASP A N 1
ATOM 514 C CA . ASP A 1 68 ? -4.553 10.128 9.041 1.00 90.44 68 ASP A CA 1
ATOM 515 C C . ASP A 1 68 ? -3.047 10.425 8.909 1.00 90.44 68 ASP A C 1
ATOM 517 O O . ASP A 1 68 ? -2.508 11.299 9.603 1.00 90.44 68 ASP A O 1
ATOM 521 N N . LEU A 1 69 ? -2.372 9.715 8.004 1.00 93.44 69 LEU A N 1
ATOM 522 C CA . LEU A 1 69 ? -1.008 9.997 7.561 1.00 93.44 69 LEU A CA 1
ATOM 523 C C . LEU A 1 69 ? -0.985 10.155 6.037 1.00 93.44 69 LEU A C 1
ATOM 525 O O . LEU A 1 69 ? -1.555 9.319 5.339 1.00 93.44 69 LEU A O 1
ATOM 529 N N . PRO A 1 70 ? -0.264 11.157 5.497 1.00 94.81 70 PRO A N 1
ATOM 530 C CA . PRO A 1 70 ? 0.009 11.207 4.068 1.00 94.81 70 PRO A CA 1
ATOM 531 C C . PRO A 1 70 ? 0.684 9.911 3.606 1.00 94.81 70 PRO A C 1
ATOM 533 O O . PRO A 1 70 ? 1.681 9.484 4.199 1.00 94.81 70 PRO A O 1
ATOM 536 N N . ILE A 1 71 ? 0.158 9.315 2.542 1.00 96.81 71 ILE A N 1
ATOM 537 C CA . ILE A 1 71 ? 0.718 8.156 1.861 1.00 96.81 71 ILE A CA 1
ATOM 538 C C . ILE A 1 71 ? 1.609 8.647 0.725 1.00 96.81 71 ILE A C 1
ATOM 540 O O . ILE A 1 71 ? 1.172 9.349 -0.189 1.00 96.81 71 ILE A O 1
ATOM 544 N N . TRP A 1 72 ? 2.876 8.246 0.753 1.00 97.00 72 TRP A N 1
ATOM 545 C CA . TRP A 1 72 ? 3.826 8.523 -0.319 1.00 97.00 72 TRP A CA 1
ATOM 546 C C . TRP A 1 72 ? 4.119 7.235 -1.072 1.00 97.00 72 TRP A C 1
ATOM 548 O O . TRP A 1 72 ? 4.684 6.291 -0.519 1.00 97.00 72 TRP A O 1
ATOM 558 N N . VAL A 1 73 ? 3.723 7.183 -2.338 1.00 97.19 73 VAL A N 1
ATOM 559 C CA . VAL A 1 73 ? 3.790 5.956 -3.131 1.00 97.19 73 VAL A CA 1
ATOM 560 C C . VAL A 1 73 ? 5.100 5.903 -3.900 1.00 97.19 73 VAL A C 1
ATOM 562 O O . VAL A 1 73 ? 5.406 6.789 -4.696 1.00 97.19 73 VAL A O 1
ATOM 565 N N . GLY A 1 74 ? 5.863 4.839 -3.677 1.00 94.81 74 GLY A N 1
ATOM 566 C CA . GLY A 1 74 ? 7.127 4.576 -4.345 1.00 94.81 74 GLY A CA 1
ATOM 567 C C . GLY A 1 74 ? 6.993 3.760 -5.631 1.00 94.81 74 GLY A C 1
ATOM 568 O O . GLY A 1 74 ? 6.134 2.883 -5.754 1.00 94.81 74 GLY A O 1
ATOM 569 N N . GLY A 1 75 ? 7.923 3.989 -6.558 1.00 92.88 75 GLY A N 1
ATOM 570 C CA . GLY A 1 75 ? 8.128 3.160 -7.749 1.00 92.88 75 GLY A CA 1
ATOM 571 C C . GLY A 1 75 ? 7.726 3.833 -9.059 1.00 92.88 75 GLY A C 1
ATOM 572 O O . GLY A 1 75 ? 6.932 4.765 -9.082 1.00 92.88 75 GLY A O 1
ATOM 573 N N . SER A 1 76 ? 8.279 3.337 -10.167 1.00 90.56 76 SER A N 1
ATOM 574 C CA . SER A 1 76 ? 8.177 3.981 -11.492 1.00 90.56 76 SER A CA 1
ATOM 575 C C . SER A 1 76 ? 7.386 3.164 -12.518 1.00 90.56 76 SER A C 1
ATOM 577 O O . SER A 1 76 ? 7.450 3.436 -13.712 1.00 90.56 76 SER A O 1
ATOM 579 N N . SER A 1 77 ? 6.663 2.128 -12.084 1.00 89.56 77 SER A N 1
ATOM 580 C CA . SER A 1 77 ? 5.773 1.373 -12.971 1.00 89.56 77 SER A CA 1
ATOM 581 C C . SER A 1 77 ? 4.456 2.119 -13.191 1.00 89.56 77 SER A C 1
ATOM 583 O O . SER A 1 77 ? 4.021 2.895 -12.341 1.00 89.56 77 SER A O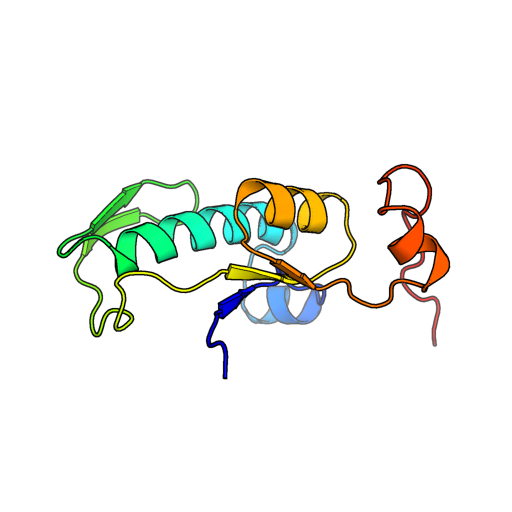 1
ATOM 585 N N . ALA A 1 78 ? 3.744 1.801 -14.275 1.00 89.88 78 ALA A N 1
ATOM 586 C CA . ALA A 1 78 ? 2.410 2.356 -14.525 1.00 89.88 78 ALA A CA 1
ATOM 587 C C . ALA A 1 78 ? 1.424 2.100 -13.390 1.00 89.88 78 ALA A C 1
ATOM 589 O O . ALA A 1 78 ? 0.616 2.966 -13.070 1.00 89.88 78 ALA A O 1
ATOM 590 N N . ALA A 1 79 ? 1.518 0.937 -12.747 1.00 92.75 79 ALA A N 1
ATOM 591 C CA . ALA A 1 79 ? 0.712 0.638 -11.574 1.00 92.75 79 ALA A CA 1
ATOM 592 C C . ALA A 1 79 ? 1.089 1.523 -10.373 1.00 92.75 79 ALA A C 1
ATOM 594 O O . ALA A 1 79 ? 0.198 2.010 -9.687 1.00 92.75 79 ALA A O 1
ATOM 595 N N . ALA A 1 80 ? 2.383 1.763 -10.126 1.00 93.38 80 ALA A N 1
ATOM 596 C CA . ALA A 1 80 ? 2.835 2.622 -9.030 1.00 93.38 80 ALA A CA 1
ATOM 597 C C . ALA A 1 80 ? 2.407 4.082 -9.223 1.00 93.38 80 ALA A C 1
ATOM 599 O O . ALA A 1 80 ? 1.902 4.693 -8.287 1.00 93.38 80 ALA A O 1
ATOM 600 N N . VAL A 1 81 ? 2.528 4.614 -10.442 1.00 92.12 81 VAL A N 1
ATOM 601 C CA . VAL A 1 81 ? 2.110 5.992 -10.735 1.00 92.12 81 VAL A CA 1
ATOM 602 C C . VAL A 1 81 ? 0.595 6.153 -10.655 1.00 92.12 81 VAL A C 1
ATOM 604 O O . VAL A 1 81 ? 0.124 7.113 -10.052 1.00 92.12 81 VAL A O 1
ATOM 607 N N . ARG A 1 82 ? -0.188 5.198 -11.179 1.00 94.31 82 ARG A N 1
ATOM 608 C CA . ARG A 1 82 ? -1.652 5.210 -10.997 1.00 94.31 82 ARG A CA 1
ATOM 609 C C . ARG A 1 82 ? -2.040 5.181 -9.519 1.00 94.31 82 ARG A C 1
ATOM 611 O O . ARG A 1 82 ? -2.869 5.982 -9.108 1.00 94.31 82 ARG A O 1
ATOM 618 N N . ARG A 1 83 ? -1.400 4.320 -8.720 1.00 96.31 83 ARG A N 1
ATOM 619 C CA . ARG A 1 83 ? -1.605 4.254 -7.265 1.00 96.31 83 ARG A CA 1
ATOM 620 C C . ARG A 1 83 ? -1.270 5.578 -6.585 1.00 96.31 83 ARG A C 1
ATOM 622 O O . ARG A 1 83 ? -2.045 6.032 -5.756 1.00 96.31 83 ARG A O 1
ATOM 629 N N . ALA A 1 84 ? -0.160 6.214 -6.955 1.00 95.62 84 ALA A N 1
ATOM 630 C CA . ALA A 1 84 ? 0.205 7.525 -6.427 1.00 95.62 84 ALA A CA 1
ATOM 631 C C . ALA A 1 84 ? -0.858 8.582 -6.751 1.00 95.62 84 ALA A C 1
ATOM 633 O O . ALA A 1 84 ? -1.261 9.323 -5.867 1.00 95.62 84 ALA A O 1
ATOM 634 N N . ALA A 1 85 ? -1.348 8.607 -7.994 1.00 94.69 85 ALA A N 1
ATOM 635 C CA . ALA A 1 85 ? -2.353 9.567 -8.441 1.00 94.69 85 ALA A CA 1
ATOM 636 C C . ALA A 1 85 ? -3.741 9.349 -7.814 1.00 94.69 85 ALA A C 1
ATOM 638 O O . ALA A 1 85 ? -4.496 10.304 -7.671 1.00 94.69 85 ALA A O 1
ATOM 639 N N . GLN A 1 86 ? -4.097 8.105 -7.485 1.00 96.31 86 GLN A N 1
ATOM 640 C CA . GLN A 1 86 ? -5.432 7.757 -6.989 1.00 96.31 86 GLN A CA 1
ATOM 641 C C . GLN A 1 86 ? -5.509 7.657 -5.463 1.00 96.31 86 GLN A C 1
ATOM 643 O O . GLN A 1 86 ? -6.549 7.974 -4.895 1.00 96.31 86 GLN A O 1
ATOM 648 N N . LEU A 1 87 ? -4.445 7.189 -4.804 1.00 96.94 87 LEU A N 1
ATOM 649 C CA . LEU A 1 87 ? -4.474 6.779 -3.393 1.00 96.94 87 LEU A CA 1
ATOM 650 C C . LEU A 1 87 ? -3.409 7.466 -2.523 1.00 96.94 87 LEU A C 1
ATOM 652 O O . LEU A 1 87 ? -3.421 7.278 -1.302 1.00 96.94 87 LEU A O 1
ATOM 656 N N . GLY A 1 88 ? -2.483 8.222 -3.121 1.00 95.19 88 GLY A N 1
ATOM 657 C CA . GLY A 1 88 ? -1.372 8.871 -2.428 1.00 95.19 88 GLY A CA 1
ATOM 658 C C . GLY A 1 88 ? -1.399 10.396 -2.508 1.00 95.19 88 GLY A C 1
ATOM 659 O O . GLY A 1 88 ? -2.015 10.994 -3.383 1.00 95.19 88 GLY A O 1
ATOM 660 N N . GLU A 1 89 ? -0.673 11.026 -1.593 1.00 95.69 89 GLU A N 1
ATOM 661 C CA . GLU A 1 89 ? -0.449 12.472 -1.537 1.00 95.69 89 GLU A CA 1
ATOM 662 C C . GLU A 1 89 ? 0.895 12.870 -2.165 1.00 95.69 89 GLU A C 1
ATOM 664 O O . GLU A 1 89 ? 1.139 14.048 -2.425 1.00 95.69 89 GLU A O 1
ATOM 669 N N . ALA A 1 90 ? 1.783 11.903 -2.412 1.00 93.25 90 ALA A N 1
ATOM 670 C CA . ALA A 1 90 ? 3.021 12.125 -3.148 1.00 93.25 90 ALA A CA 1
ATOM 671 C C . ALA A 1 90 ? 3.449 10.887 -3.937 1.00 93.25 90 ALA A C 1
ATOM 673 O O . ALA A 1 90 ? 3.147 9.747 -3.572 1.00 93.25 90 ALA A O 1
ATOM 674 N N . TRP A 1 91 ? 4.228 11.133 -4.988 1.00 93.44 91 TRP A N 1
ATOM 675 C CA . TRP A 1 91 ? 4.910 10.108 -5.763 1.00 93.44 91 TRP A CA 1
ATOM 676 C C . TRP A 1 91 ? 6.421 10.184 -5.537 1.00 93.44 91 TRP A C 1
ATOM 678 O O . TRP A 1 91 ? 7.025 11.248 -5.668 1.00 93.44 91 TRP A O 1
ATOM 688 N N . LEU A 1 92 ? 7.024 9.042 -5.212 1.00 92.38 92 LEU A N 1
ATOM 689 C CA . LEU A 1 92 ? 8.456 8.865 -5.002 1.00 92.38 92 LEU A CA 1
ATOM 690 C C . LEU A 1 92 ? 9.008 7.945 -6.111 1.00 92.38 92 LEU A C 1
ATOM 692 O O . LEU A 1 92 ? 9.049 6.720 -5.939 1.00 92.38 92 LEU A O 1
ATOM 696 N N . PRO A 1 93 ? 9.392 8.490 -7.281 1.00 89.75 93 PRO A N 1
ATOM 697 C CA . PRO A 1 93 ? 9.954 7.683 -8.357 1.00 89.75 93 PRO A CA 1
ATOM 698 C C . PRO A 1 93 ? 11.241 6.988 -7.907 1.00 89.75 93 PRO A C 1
ATOM 700 O O . PRO A 1 93 ? 12.023 7.520 -7.123 1.00 89.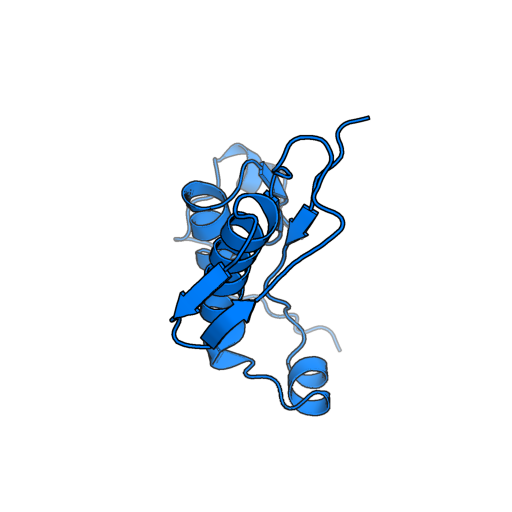75 93 PRO A O 1
ATOM 703 N N . HIS A 1 94 ? 11.479 5.800 -8.451 1.00 84.56 94 HIS A N 1
ATOM 704 C CA . HIS A 1 94 ? 12.688 5.020 -8.202 1.00 84.56 94 HIS A CA 1
ATOM 705 C C . HIS A 1 94 ? 13.392 4.712 -9.524 1.00 84.56 94 HIS A C 1
ATOM 707 O O . HIS A 1 94 ? 12.746 4.254 -10.470 1.00 84.56 94 HIS A O 1
ATOM 713 N N . ASN A 1 95 ? 14.706 4.949 -9.587 1.00 82.81 95 ASN A N 1
ATOM 714 C CA . ASN A 1 95 ? 15.532 4.740 -10.782 1.00 82.81 95 ASN A CA 1
ATOM 715 C C . ASN A 1 95 ? 14.972 5.417 -12.049 1.00 82.81 95 ASN A C 1
ATOM 717 O O . ASN A 1 95 ? 15.005 4.840 -13.134 1.00 82.81 95 ASN A O 1
ATOM 721 N N . LEU A 1 96 ? 14.426 6.630 -11.910 1.00 83.44 96 LEU A N 1
ATOM 722 C CA . LEU A 1 96 ? 13.902 7.416 -13.025 1.00 83.44 96 LEU A CA 1
ATOM 723 C C . LEU A 1 96 ? 14.901 8.514 -13.412 1.00 83.44 96 LEU A C 1
ATOM 725 O O . LEU A 1 96 ? 15.315 9.297 -12.561 1.00 83.44 96 LEU A O 1
ATOM 729 N N . GLY A 1 97 ? 15.277 8.575 -14.691 1.00 84.88 97 GLY A N 1
ATOM 730 C CA . GLY A 1 97 ? 16.137 9.642 -15.211 1.00 84.88 97 GLY A CA 1
ATOM 731 C C . GLY A 1 97 ? 15.466 11.019 -15.139 1.00 84.88 97 GLY A C 1
ATOM 732 O O . GLY A 1 97 ? 14.239 11.124 -15.203 1.00 84.88 97 GLY A O 1
ATOM 733 N N . LEU A 1 98 ? 16.272 12.082 -15.037 1.00 83.38 98 LEU A N 1
ATOM 734 C CA . LEU A 1 98 ? 15.785 13.459 -14.881 1.00 83.38 98 LEU A CA 1
ATOM 735 C C . LEU A 1 98 ? 14.852 13.890 -16.021 1.00 83.38 98 LEU A C 1
ATOM 737 O O . LEU A 1 98 ? 13.836 14.535 -15.767 1.00 83.38 98 LEU A O 1
ATOM 741 N N . ASP A 1 99 ? 15.162 13.505 -17.257 1.00 84.56 99 ASP A N 1
ATOM 742 C CA . ASP A 1 99 ? 14.345 13.861 -18.419 1.00 84.56 99 ASP A CA 1
ATOM 743 C C . ASP A 1 99 ? 12.976 13.178 -18.372 1.00 84.56 99 ASP A C 1
ATOM 745 O O . ASP A 1 99 ? 11.948 13.830 -18.548 1.00 84.56 99 ASP A O 1
ATOM 749 N N . ALA A 1 100 ? 12.939 11.890 -18.021 1.00 78.81 100 ALA A N 1
ATOM 750 C CA . ALA A 1 100 ? 11.693 11.143 -17.864 1.00 78.81 100 ALA A CA 1
ATOM 751 C C . ALA A 1 100 ? 10.839 11.666 -16.693 1.00 78.81 100 ALA A C 1
ATOM 753 O O . ALA A 1 100 ? 9.608 11.665 -16.767 1.00 78.81 100 ALA A O 1
ATOM 754 N N . PHE A 1 101 ? 11.477 12.150 -15.623 1.00 81.94 101 PHE A N 1
ATOM 755 C CA . PHE A 1 101 ? 10.787 12.836 -14.532 1.00 81.94 101 PHE A CA 1
ATOM 756 C C . PHE A 1 101 ? 10.182 14.170 -14.997 1.00 81.94 101 PHE A C 1
ATOM 758 O O . PHE A 1 101 ? 8.996 14.418 -14.783 1.00 81.94 101 PHE A O 1
ATOM 765 N N . ARG A 1 102 ? 10.970 15.006 -15.691 1.00 79.00 102 ARG A N 1
ATOM 766 C CA . ARG A 1 102 ? 10.540 16.318 -16.212 1.00 79.00 102 ARG A CA 1
ATOM 767 C C . ARG A 1 102 ? 9.428 16.221 -17.248 1.00 79.00 102 ARG A C 1
ATOM 769 O O . ARG A 1 102 ? 8.541 17.067 -17.253 1.00 79.00 102 ARG A O 1
ATOM 776 N N . ALA A 1 103 ? 9.444 15.187 -18.084 1.00 76.25 103 ALA A N 1
ATOM 777 C CA . ALA A 1 103 ? 8.404 14.929 -19.077 1.00 76.25 103 ALA A CA 1
ATOM 778 C C . ALA A 1 103 ? 7.042 14.549 -18.458 1.00 76.25 103 ALA A C 1
ATOM 780 O O . ALA A 1 103 ? 6.074 14.337 -19.188 1.00 76.25 103 ALA A O 1
ATOM 781 N N . GLY A 1 104 ? 6.944 14.445 -17.124 1.00 65.75 104 GLY A N 1
ATOM 782 C CA . GLY A 1 104 ? 5.713 14.051 -16.445 1.00 65.75 104 GLY A CA 1
ATOM 783 C C . GLY A 1 104 ? 5.328 12.617 -16.795 1.00 65.75 104 GLY A C 1
ATOM 784 O O . GLY A 1 104 ? 4.191 12.390 -17.211 1.00 65.75 104 GLY A O 1
ATOM 785 N N . TRP A 1 105 ? 6.318 11.715 -16.698 1.00 64.56 105 TRP A N 1
ATOM 786 C CA . TRP A 1 105 ? 6.296 10.268 -16.945 1.00 64.56 105 TRP A CA 1
ATOM 787 C C . TRP A 1 105 ? 4.994 9.718 -17.561 1.00 64.56 105 TRP A C 1
ATOM 789 O O . TRP A 1 105 ? 3.933 9.668 -16.932 1.00 64.56 105 TRP A O 1
ATOM 799 N N . ARG A 1 106 ? 5.091 9.260 -18.813 1.00 61.56 106 ARG A N 1
ATOM 800 C CA . ARG A 1 106 ? 4.002 8.654 -19.589 1.00 61.56 106 ARG A CA 1
ATOM 801 C C . ARG A 1 106 ? 4.270 7.141 -19.707 1.00 61.56 106 ARG A C 1
ATOM 803 O O . ARG A 1 106 ? 5.360 6.770 -20.137 1.00 61.56 106 ARG A O 1
ATOM 810 N N . PRO A 1 107 ? 3.318 6.252 -19.362 1.00 55.47 107 PRO A N 1
ATOM 811 C CA . PRO A 1 107 ? 3.528 4.797 -19.317 1.00 55.47 107 PRO A CA 1
ATOM 812 C C . PRO A 1 107 ? 4.016 4.104 -20.603 1.00 55.47 107 PRO A C 1
ATOM 814 O O . PRO A 1 107 ? 4.361 2.926 -20.543 1.00 55.47 107 PRO A O 1
ATOM 817 N N . SER A 1 108 ? 3.998 4.774 -21.757 1.00 45.91 108 SER A N 1
ATOM 818 C CA . SER A 1 108 ? 4.084 4.142 -23.078 1.00 45.91 108 SER A CA 1
ATOM 819 C C . SER A 1 108 ? 5.492 3.819 -23.590 1.00 45.91 108 SER A C 1
ATOM 821 O O . SER A 1 108 ? 5.585 3.130 -24.597 1.00 45.91 108 SER A O 1
ATOM 823 N N . GLU A 1 109 ? 6.580 4.258 -22.946 1.00 47.69 109 GLU A N 1
ATOM 824 C CA . GLU A 1 109 ? 7.910 4.195 -23.595 1.00 47.69 109 GLU A CA 1
ATOM 825 C C . GLU A 1 109 ? 8.975 3.375 -22.855 1.00 47.69 109 GLU A C 1
ATOM 827 O O . GLU A 1 109 ? 9.987 3.006 -23.449 1.00 47.69 109 GLU A O 1
ATOM 832 N N . HIS A 1 110 ? 8.773 3.026 -21.581 1.00 47.03 110 HIS A N 1
ATOM 833 C CA . HIS A 1 110 ? 9.813 2.386 -20.765 1.00 47.03 110 HIS A CA 1
ATOM 834 C C . HIS A 1 110 ? 9.260 1.219 -19.948 1.00 47.03 110 HIS A C 1
ATOM 836 O O . HIS A 1 110 ? 9.237 1.238 -18.717 1.00 47.03 110 HIS A O 1
ATOM 842 N N . THR A 1 111 ? 8.804 0.176 -20.635 1.00 42.94 111 THR A N 1
ATOM 843 C CA . THR A 1 111 ? 8.651 -1.145 -20.020 1.00 42.94 111 THR A CA 1
ATOM 844 C C . THR A 1 111 ? 9.802 -2.034 -20.486 1.00 42.94 111 THR A C 1
ATOM 846 O O . THR A 1 111 ? 10.056 -2.158 -21.676 1.00 42.94 111 THR A O 1
ATOM 849 N N . HIS A 1 112 ? 10.497 -2.631 -19.512 1.00 42.66 112 HIS A N 1
ATOM 850 C CA . HIS A 1 112 ? 11.581 -3.616 -19.646 1.00 42.66 112 HIS A CA 1
ATOM 851 C C . HIS A 1 112 ? 13.002 -3.090 -19.924 1.00 42.66 112 HIS A C 1
ATOM 853 O O . HIS A 1 112 ? 13.510 -3.138 -21.035 1.00 42.66 112 HIS A O 1
ATOM 859 N N . ARG A 1 113 ? 13.724 -2.780 -18.840 1.00 34.12 113 ARG A N 1
ATOM 860 C CA . ARG A 1 113 ? 15.009 -3.449 -18.567 1.00 34.12 113 ARG A CA 1
ATOM 861 C C . ARG A 1 113 ? 15.029 -3.870 -17.104 1.00 34.12 113 ARG A C 1
ATOM 863 O O . ARG A 1 113 ? 15.461 -3.126 -16.230 1.00 34.12 113 ARG A O 1
ATOM 870 N N . ALA A 1 114 ? 14.507 -5.068 -16.845 1.00 36.69 114 ALA A N 1
ATOM 871 C CA . ALA A 1 114 ? 15.073 -5.861 -15.768 1.00 36.69 114 ALA A CA 1
ATOM 872 C C . ALA A 1 114 ? 16.534 -6.108 -16.163 1.00 36.69 114 ALA A C 1
ATOM 874 O O . ALA A 1 114 ? 16.822 -6.446 -17.308 1.00 36.69 114 ALA A O 1
ATOM 875 N N . SER A 1 115 ? 17.436 -5.796 -15.251 1.00 37.62 115 SER A N 1
ATOM 876 C CA . SER A 1 115 ? 18.876 -5.903 -15.400 1.00 37.62 115 SER A CA 1
ATOM 877 C C . SER A 1 115 ? 19.300 -7.309 -15.829 1.00 37.62 115 SER A C 1
ATOM 879 O O . SER A 1 115 ? 19.313 -8.223 -15.008 1.00 37.62 115 SER A O 1
ATOM 881 N N . ASP A 1 116 ? 19.751 -7.429 -17.076 1.00 35.31 116 ASP A N 1
ATOM 882 C CA . ASP A 1 116 ? 20.973 -8.171 -17.370 1.00 35.31 116 ASP A CA 1
ATOM 883 C C . ASP A 1 116 ? 22.114 -7.464 -16.625 1.00 35.31 116 ASP A C 1
ATOM 885 O O . ASP A 1 116 ? 22.728 -6.517 -17.119 1.00 35.31 116 ASP A O 1
ATOM 889 N N . ALA A 1 117 ? 22.349 -7.872 -15.386 1.00 33.97 117 ALA A N 1
ATOM 890 C CA . ALA A 1 117 ? 23.586 -7.607 -14.674 1.00 33.97 117 ALA A CA 1
ATOM 891 C C . ALA A 1 117 ? 23.936 -8.896 -13.934 1.00 33.97 117 ALA 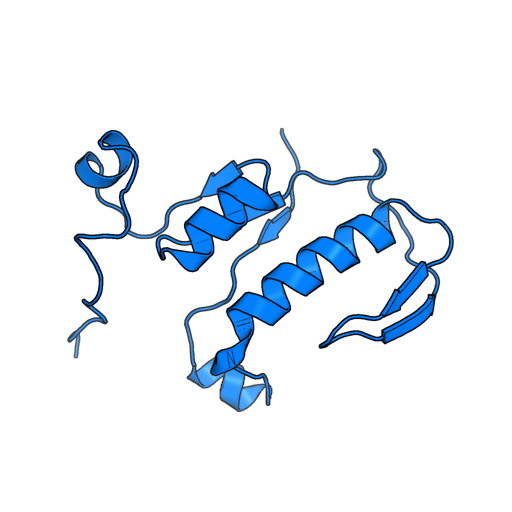A C 1
ATOM 893 O O . ALA A 1 117 ? 23.163 -9.372 -13.103 1.00 33.97 117 ALA A O 1
ATOM 894 N N . ARG A 1 118 ? 25.046 -9.475 -14.387 1.00 34.12 118 ARG A N 1
ATOM 895 C CA . ARG A 1 118 ? 25.674 -10.708 -13.912 1.00 34.12 118 ARG A CA 1
ATOM 896 C C . ARG A 1 118 ? 26.039 -10.629 -12.436 1.00 34.12 118 ARG A C 1
ATOM 898 O O . ARG A 1 118 ? 26.324 -9.501 -11.975 1.00 34.12 118 ARG A O 1
#

Solvent-accessible surface area (backbone atoms only — not comparable to full-atom values): 7325 Å² total; per-residue (Å²): 131,94,74,62,45,80,45,65,58,76,87,58,60,67,62,26,59,76,69,75,43,63,65,89,52,24,59,62,52,44,54,50,48,52,56,50,50,54,46,39,30,58,38,82,60,34,73,42,85,59,97,86,51,76,42,75,78,36,73,57,78,87,52,49,96,78,40,59,67,51,33,31,21,34,40,71,48,64,68,33,48,52,44,14,76,75,74,30,77,36,72,43,71,48,98,66,54,70,66,52,56,72,69,62,66,68,77,87,80,80,80,84,79,77,76,93,68,134